Protein AF-T0ZCE4-F1 (afdb_monomer)

Sequence (114 aa):
MLDPVPAWLPSRNRLARLSSPPKHHLADPALAARLLGADARTLLQPRPGGPQIPRDGTLLGARFESLVTLSVRVYAQASEARVGHLRTWSGEREIDLIVERGRGVLAIEVKLGR

Mean predicted aligned error: 8.34 Å

Organism: NCBI:txid410659

Radius of gyration: 15.48 Å; Cα contacts (8 Å, |Δi|>4): 150; chains: 1; bounding box: 35×26×44 Å

pLDDT: mean 79.39, std 14.59, range [46.81, 95.94]

InterPro domains:
  IPR025420 Domain of unknown function DUF4143 [PF13635] (10-112)

Foldseek 3Di:
DWDWAAQDDPPPDPCPFFHDGTDTADLALVVVCVVQVHDPVCQPDQDNPHDPDDDPGGSVQNSQLSVVVNVVVVVLVVVVWGKHWTAGNVRPDTFSIWTDDDPDIDTDHDDDDD

Structure (mmCIF, N/CA/C/O backbone):
data_AF-T0ZCE4-F1
#
_entry.id   AF-T0ZCE4-F1
#
loop_
_atom_site.group_PDB
_atom_site.id
_atom_site.type_symbol
_atom_site.label_atom_id
_atom_site.label_alt_id
_atom_site.label_comp_id
_atom_site.label_asym_id
_atom_site.label_entity_id
_atom_site.label_seq_id
_atom_site.pdbx_PDB_ins_code
_atom_site.Cartn_x
_atom_site.Cartn_y
_atom_site.Cartn_z
_atom_site.occupancy
_atom_site.B_iso_or_equiv
_atom_site.auth_seq_id
_atom_site.auth_comp_id
_atom_site.auth_asym_id
_atom_site.auth_atom_id
_atom_site.pdbx_PDB_model_num
ATOM 1 N N . MET A 1 1 ? -6.844 11.367 -9.678 1.00 62.34 1 MET A N 1
ATOM 2 C CA . MET A 1 1 ? -6.064 10.256 -10.274 1.00 62.34 1 MET A CA 1
ATOM 3 C C . MET A 1 1 ? -4.865 9.829 -9.413 1.00 62.34 1 MET A C 1
ATOM 5 O O . MET A 1 1 ? -4.118 8.948 -9.818 1.00 62.34 1 MET A O 1
ATOM 9 N N . LEU A 1 2 ? -4.683 10.445 -8.238 1.00 65.81 2 LEU A N 1
ATOM 10 C CA . LEU A 1 2 ? -3.745 10.031 -7.200 1.00 65.81 2 LEU A CA 1
ATOM 11 C C . LEU A 1 2 ? -4.556 9.278 -6.139 1.00 65.81 2 LEU A C 1
ATOM 13 O O . LEU A 1 2 ? -5.619 9.766 -5.753 1.00 65.81 2 LEU A O 1
ATOM 17 N N . ASP A 1 3 ? -4.068 8.127 -5.696 1.00 77.56 3 ASP A N 1
ATOM 18 C CA . ASP A 1 3 ? -4.744 7.263 -4.735 1.00 77.56 3 ASP A CA 1
ATOM 19 C C . ASP A 1 3 ? -3.971 7.249 -3.409 1.00 77.56 3 ASP A C 1
ATOM 21 O O . ASP A 1 3 ? -2.953 6.556 -3.304 1.00 77.56 3 ASP A O 1
ATOM 25 N N . PRO A 1 4 ? -4.398 8.038 -2.405 1.00 84.94 4 PRO A N 1
ATOM 26 C CA . PRO A 1 4 ? -3.712 8.088 -1.125 1.00 84.94 4 PRO A CA 1
ATOM 27 C C . PRO A 1 4 ? -4.043 6.851 -0.284 1.00 84.94 4 PRO A C 1
ATOM 29 O O . PRO A 1 4 ? -5.209 6.527 -0.052 1.00 84.94 4 PRO A O 1
ATOM 32 N N . VAL A 1 5 ? -3.009 6.201 0.237 1.00 86.75 5 VAL A N 1
ATOM 33 C CA . VAL A 1 5 ? -3.106 5.280 1.368 1.00 86.75 5 VAL A CA 1
ATOM 34 C C . VAL A 1 5 ? -2.739 6.083 2.616 1.00 86.75 5 VAL A C 1
ATOM 36 O O . VAL A 1 5 ? -1.600 6.543 2.719 1.00 86.75 5 VAL A O 1
ATOM 39 N N . PRO A 1 6 ? -3.685 6.328 3.540 1.00 88.50 6 PRO A N 1
ATOM 40 C CA . PRO A 1 6 ? -3.417 7.128 4.727 1.00 88.50 6 PRO A CA 1
ATOM 41 C C . PRO A 1 6 ? -2.503 6.380 5.702 1.00 88.50 6 PRO A C 1
ATOM 43 O O . PRO A 1 6 ? -2.499 5.148 5.752 1.00 88.50 6 PRO A O 1
ATOM 46 N N . ALA A 1 7 ? -1.776 7.122 6.534 1.00 87.50 7 ALA A N 1
ATOM 47 C CA . ALA A 1 7 ? -1.078 6.527 7.664 1.00 87.50 7 ALA A CA 1
ATOM 48 C C . ALA A 1 7 ? -2.089 5.839 8.596 1.00 87.50 7 ALA A C 1
ATOM 50 O O . ALA A 1 7 ? -3.115 6.416 8.971 1.00 87.50 7 ALA A O 1
ATOM 51 N N . TRP A 1 8 ? -1.806 4.595 8.970 1.00 87.12 8 TRP A N 1
ATOM 52 C CA . TRP A 1 8 ? -2.595 3.850 9.935 1.00 87.12 8 TRP A CA 1
ATOM 53 C C . TRP A 1 8 ? -2.261 4.330 11.350 1.00 87.12 8 TRP A C 1
ATOM 55 O O . TRP A 1 8 ? -1.116 4.272 11.803 1.00 87.12 8 TRP A O 1
ATOM 65 N N . LEU A 1 9 ? -3.288 4.811 12.050 1.00 80.00 9 LEU A N 1
ATOM 66 C CA . LEU A 1 9 ? -3.204 5.328 13.411 1.00 80.00 9 LEU A CA 1
ATOM 67 C C . LEU A 1 9 ? -4.108 4.473 14.312 1.00 80.00 9 LEU A C 1
ATOM 69 O O . LEU A 1 9 ? -5.329 4.637 14.254 1.00 80.00 9 LEU A O 1
ATOM 73 N N . PRO A 1 10 ? -3.562 3.582 15.162 1.00 69.00 10 PRO A N 1
ATOM 74 C CA . PRO A 1 10 ? -4.386 2.813 16.082 1.00 69.00 10 PRO A CA 1
ATOM 75 C C . PRO A 1 10 ? -5.091 3.770 17.045 1.00 69.00 10 PRO A C 1
ATOM 77 O O . PRO A 1 10 ? -4.455 4.599 17.709 1.00 69.00 10 PRO A O 1
ATOM 80 N N . SER A 1 11 ? -6.420 3.674 17.109 1.00 63.19 11 SER A N 1
ATOM 81 C CA . SER A 1 11 ? -7.279 4.557 17.897 1.00 63.19 11 SER A CA 1
ATOM 82 C C . SER A 1 11 ? -7.014 4.388 19.397 1.00 63.19 11 SER A C 1
ATOM 84 O O . SER A 1 11 ? -7.656 3.559 20.042 1.00 63.19 11 SER A O 1
ATOM 86 N N . ARG A 1 12 ? -6.029 5.147 19.912 1.00 52.03 12 ARG A N 1
ATOM 87 C CA . ARG A 1 12 ? -5.781 5.599 21.308 1.00 52.03 12 ARG A CA 1
ATOM 88 C C . ARG A 1 12 ? 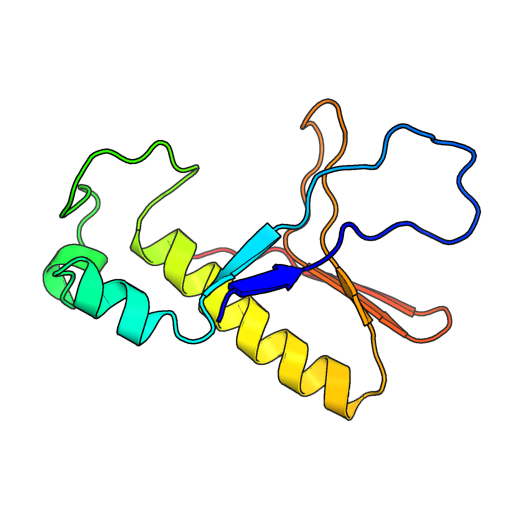-4.337 6.052 21.582 1.00 52.03 12 ARG A C 1
ATOM 90 O O . ARG A 1 12 ? -3.987 6.263 22.743 1.00 52.03 12 ARG A O 1
ATOM 97 N N . ASN A 1 13 ? -3.483 6.239 20.577 1.00 49.00 13 ASN A N 1
ATOM 98 C CA . ASN A 1 13 ? -2.104 6.622 20.864 1.00 49.00 13 ASN A CA 1
ATOM 99 C C . ASN A 1 13 ? -1.916 8.129 21.090 1.00 49.00 13 ASN A C 1
ATOM 101 O O . ASN A 1 13 ? -1.994 8.941 20.176 1.00 49.00 13 ASN A O 1
ATOM 105 N N . ARG A 1 14 ? -1.510 8.454 22.325 1.00 46.81 14 ARG A N 1
ATOM 106 C CA . ARG A 1 14 ? -0.813 9.674 22.783 1.00 46.81 14 ARG A CA 1
ATOM 107 C C . ARG A 1 14 ? 0.567 9.868 22.116 1.00 46.81 14 ARG A C 1
ATOM 109 O O . ARG A 1 14 ? 1.426 10.571 22.637 1.00 46.81 14 ARG A O 1
ATOM 116 N N . LEU A 1 15 ? 0.805 9.215 20.981 1.00 48.81 15 LEU A N 1
ATOM 117 C CA . LEU A 1 15 ? 2.018 9.328 20.189 1.00 48.81 15 LEU A CA 1
ATOM 118 C C . LEU A 1 15 ? 1.702 10.256 19.022 1.00 48.81 15 LEU A C 1
ATOM 120 O O . LEU A 1 15 ? 1.341 9.807 17.939 1.00 48.81 15 LEU A O 1
ATOM 124 N N . ALA A 1 16 ? 1.903 11.555 19.229 1.00 47.16 16 ALA A N 1
ATOM 125 C CA . ALA A 1 16 ? 1.887 12.584 18.185 1.00 47.16 16 ALA A CA 1
ATOM 126 C C . ALA A 1 16 ? 2.969 12.380 17.088 1.00 47.16 16 ALA A C 1
ATOM 128 O O . ALA A 1 16 ? 3.314 13.310 16.373 1.00 47.16 16 ALA A O 1
ATOM 129 N N . ARG A 1 17 ? 3.557 11.179 16.985 1.00 50.00 17 ARG A N 1
ATOM 130 C CA . ARG A 1 17 ? 4.782 10.854 16.237 1.00 50.00 17 ARG A CA 1
ATOM 131 C C . ARG A 1 17 ? 4.594 9.742 15.194 1.00 50.00 17 ARG A C 1
ATOM 133 O O . ARG A 1 17 ? 5.577 9.178 14.729 1.00 50.00 17 ARG A O 1
ATOM 140 N N . LEU A 1 18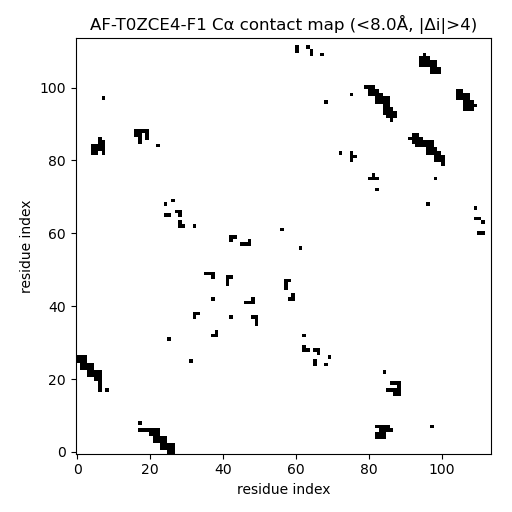 ? 3.350 9.406 14.845 1.00 53.53 18 LEU A N 1
ATOM 141 C CA . LEU A 1 18 ? 3.013 8.420 13.802 1.00 53.53 18 LEU A CA 1
ATOM 142 C C . LEU A 1 18 ? 2.539 9.068 12.485 1.00 53.53 18 LEU A C 1
ATOM 144 O O . LEU A 1 18 ? 2.106 8.360 11.580 1.00 53.53 18 LEU A O 1
ATOM 148 N N . SER A 1 19 ? 2.599 10.399 12.347 1.00 52.53 19 SER A N 1
ATOM 149 C CA . SER A 1 19 ? 2.160 11.068 11.118 1.00 52.53 19 SER A CA 1
ATOM 150 C C . SER A 1 19 ? 3.257 11.032 10.053 1.00 52.53 19 SER A C 1
ATOM 152 O O . SER A 1 19 ? 4.162 11.866 10.041 1.00 52.53 19 SER A O 1
ATOM 154 N N . SER A 1 20 ? 3.158 10.071 9.142 1.00 63.41 20 SER A N 1
ATOM 155 C CA . SER A 1 20 ? 3.807 10.144 7.834 1.00 63.41 20 SER A CA 1
ATOM 156 C C . SER A 1 20 ? 2.772 10.636 6.807 1.00 63.41 20 SER A C 1
ATOM 158 O O . SER A 1 20 ? 1.588 10.316 6.960 1.00 63.41 20 SER A O 1
ATOM 160 N N . PRO A 1 21 ? 3.152 11.454 5.805 1.00 69.69 21 PRO A N 1
ATOM 161 C CA . PRO A 1 21 ? 2.248 11.812 4.714 1.00 69.69 21 PRO A CA 1
ATOM 162 C C . PRO A 1 21 ? 1.739 10.549 3.993 1.00 69.69 21 PRO A C 1
ATOM 164 O O . PRO A 1 21 ? 2.457 9.548 3.966 1.00 69.69 21 PRO A O 1
ATOM 167 N N . PRO A 1 22 ? 0.532 10.581 3.396 1.00 75.75 22 PRO A N 1
ATOM 168 C CA . PRO A 1 22 ? -0.018 9.427 2.692 1.00 75.75 22 PRO A CA 1
ATOM 169 C C . PRO A 1 22 ? 0.945 8.877 1.635 1.00 75.75 22 PRO A C 1
ATOM 171 O O . PRO A 1 22 ? 1.535 9.647 0.867 1.00 75.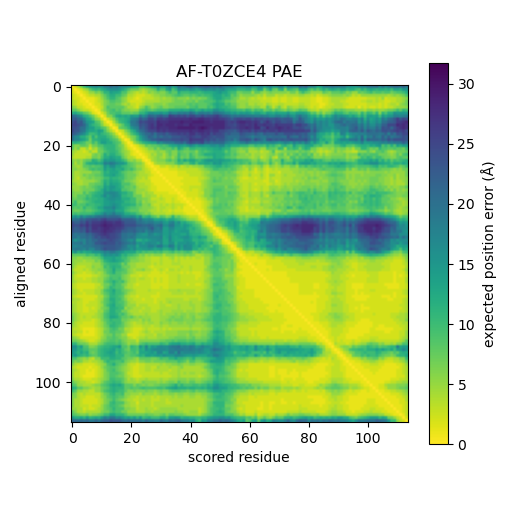75 22 PRO A O 1
ATOM 174 N N . LYS A 1 23 ? 1.051 7.546 1.541 1.00 78.81 23 LYS A N 1
ATOM 175 C CA . LYS A 1 23 ? 1.650 6.905 0.364 1.00 78.81 23 LYS A CA 1
ATOM 176 C C . LYS A 1 23 ? 0.721 7.143 -0.825 1.00 78.81 23 LYS A C 1
ATOM 178 O O . LYS A 1 23 ? -0.471 6.848 -0.764 1.00 78.81 23 LYS A O 1
ATOM 183 N N . HIS A 1 24 ? 1.256 7.699 -1.906 1.00 79.12 24 HIS A N 1
ATOM 184 C CA . HIS A 1 24 ? 0.482 8.000 -3.104 1.00 79.12 24 HIS A CA 1
ATOM 185 C C . HIS A 1 24 ? 0.756 6.961 -4.179 1.00 79.12 24 HIS A C 1
ATOM 187 O O . HIS A 1 24 ? 1.863 6.886 -4.714 1.00 79.12 24 HIS A O 1
ATOM 193 N N . HIS A 1 25 ? -0.274 6.199 -4.527 1.00 78.19 25 HIS A N 1
ATOM 194 C CA . HIS A 1 25 ? -0.220 5.266 -5.642 1.00 78.19 25 HIS A CA 1
ATOM 195 C C . HIS A 1 25 ? -0.923 5.861 -6.861 1.00 78.19 25 HIS A C 1
ATOM 197 O O . HIS A 1 25 ? -1.789 6.734 -6.751 1.00 78.19 25 HIS A O 1
ATOM 203 N N . LEU A 1 26 ? -0.514 5.413 -8.046 1.00 72.62 26 LEU A N 1
ATOM 204 C CA . LEU A 1 26 ? -1.234 5.727 -9.275 1.00 72.62 26 LEU A CA 1
ATOM 205 C C . LEU A 1 26 ? -2.360 4.706 -9.443 1.00 72.62 26 LEU A C 1
ATOM 207 O O . LEU A 1 26 ? -2.135 3.522 -9.195 1.00 72.62 26 LEU A O 1
ATOM 211 N N . ALA A 1 27 ? -3.526 5.160 -9.905 1.00 70.38 27 ALA A N 1
ATOM 212 C CA . ALA A 1 27 ? -4.697 4.303 -10.115 1.00 70.38 27 ALA A CA 1
ATOM 213 C C . ALA A 1 27 ? -4.427 3.122 -11.070 1.00 70.38 27 ALA A C 1
ATOM 215 O O . ALA A 1 27 ? -5.079 2.088 -10.978 1.00 70.38 27 ALA A O 1
ATOM 216 N N . ASP A 1 28 ? -3.449 3.271 -11.971 1.00 82.56 28 ASP A N 1
ATOM 217 C CA . ASP A 1 28 ? -3.031 2.237 -12.913 1.00 82.56 28 ASP A CA 1
ATOM 218 C C . ASP A 1 28 ? -1.485 2.161 -13.009 1.00 82.56 28 ASP A C 1
ATOM 220 O O . ASP A 1 28 ? -0.843 3.027 -13.623 1.00 82.56 28 ASP A O 1
ATOM 224 N N . PRO A 1 29 ? -0.846 1.129 -12.419 1.00 82.38 29 PRO A N 1
ATOM 225 C CA . PRO A 1 29 ? 0.598 0.935 -12.503 1.00 82.38 29 PRO A CA 1
ATOM 226 C C . PRO A 1 29 ? 1.080 0.566 -13.915 1.00 82.38 29 PRO A C 1
ATOM 228 O O . PRO A 1 29 ? 2.232 0.863 -14.246 1.00 82.38 29 PRO A O 1
ATOM 231 N N . ALA A 1 30 ? 0.239 -0.032 -14.764 1.00 84.69 30 ALA A N 1
ATOM 232 C CA . ALA A 1 30 ? 0.580 -0.350 -16.150 1.00 84.69 30 ALA A CA 1
ATOM 233 C C . ALA A 1 30 ? 0.595 0.915 -17.018 1.00 84.69 30 ALA A C 1
ATOM 235 O O . ALA A 1 30 ? 1.552 1.128 -17.772 1.00 84.69 30 ALA A O 1
ATOM 236 N N . LEU A 1 31 ? -0.391 1.801 -16.848 1.00 84.44 31 LEU A N 1
ATOM 237 C CA . LEU A 1 31 ? -0.386 3.129 -17.465 1.00 84.44 31 LEU A CA 1
ATOM 238 C C . LEU A 1 31 ? 0.837 3.935 -17.015 1.00 84.44 31 LEU A C 1
ATOM 240 O O . LEU A 1 31 ? 1.543 4.507 -17.846 1.00 84.44 31 LEU A O 1
ATOM 244 N N . ALA A 1 32 ? 1.152 3.917 -15.715 1.00 83.31 32 ALA A N 1
ATOM 245 C CA . ALA A 1 32 ? 2.344 4.575 -15.184 1.00 83.31 32 ALA A CA 1
ATOM 246 C C . ALA A 1 32 ? 3.646 4.023 -15.791 1.00 83.31 32 ALA A C 1
ATOM 248 O O . ALA A 1 32 ? 4.610 4.768 -15.960 1.00 83.31 32 ALA A O 1
ATOM 249 N N . ALA A 1 33 ? 3.705 2.723 -16.092 1.00 84.75 33 ALA A N 1
ATOM 250 C CA . ALA A 1 33 ? 4.844 2.123 -16.778 1.00 84.75 33 ALA A CA 1
ATOM 251 C C . ALA A 1 33 ? 4.926 2.581 -18.243 1.00 84.75 33 ALA A C 1
ATOM 253 O O . ALA A 1 33 ? 6.009 2.945 -18.694 1.00 84.75 33 ALA A O 1
ATOM 254 N N . ARG A 1 34 ? 3.800 2.639 -18.972 1.00 85.50 34 ARG A N 1
ATOM 255 C CA . ARG A 1 34 ? 3.789 3.138 -20.361 1.00 85.50 34 ARG A CA 1
ATOM 256 C C . ARG A 1 34 ? 4.185 4.600 -20.478 1.00 85.50 34 ARG A C 1
ATOM 258 O O . ARG A 1 34 ? 4.991 4.919 -21.343 1.00 85.50 34 ARG A O 1
ATOM 265 N N . LEU A 1 35 ? 3.683 5.463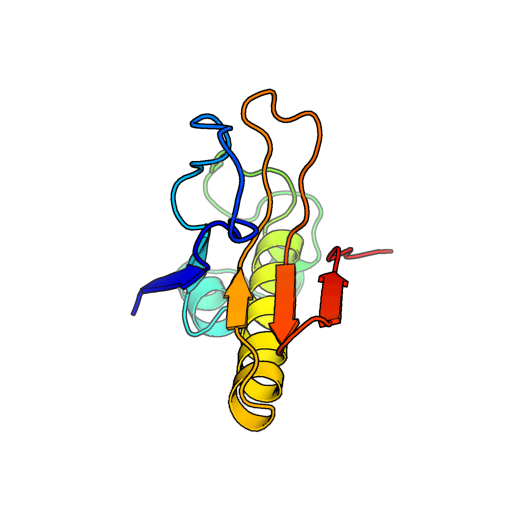 -19.598 1.00 84.56 35 LEU A N 1
ATOM 266 C CA . LEU A 1 35 ? 4.039 6.887 -19.598 1.00 84.56 35 LEU A CA 1
ATOM 267 C C . LEU A 1 35 ? 5.527 7.128 -19.307 1.00 84.56 35 LEU A C 1
ATOM 269 O O . LEU A 1 35 ? 6.084 8.126 -19.748 1.00 84.56 35 LEU A O 1
ATOM 273 N N . LEU A 1 36 ? 6.182 6.204 -18.599 1.00 82.38 36 LEU A N 1
ATOM 274 C CA . LEU A 1 36 ? 7.627 6.233 -18.361 1.00 82.38 36 LEU A CA 1
ATOM 275 C C . LEU A 1 36 ? 8.449 5.588 -19.489 1.00 82.38 36 LEU A C 1
ATOM 277 O O . LEU A 1 36 ? 9.663 5.471 -19.350 1.00 82.38 36 LEU A O 1
ATOM 281 N N . GLY A 1 37 ? 7.816 5.135 -20.576 1.00 81.94 37 GLY A N 1
ATOM 282 C CA . GLY A 1 37 ? 8.495 4.413 -21.656 1.00 81.94 37 GLY A CA 1
ATOM 283 C C . GLY A 1 37 ? 9.003 3.026 -21.248 1.00 81.94 37 GLY A C 1
ATOM 284 O O . GLY A 1 37 ? 9.851 2.463 -21.933 1.00 81.94 37 GLY A O 1
ATOM 285 N N . ALA A 1 38 ? 8.505 2.468 -20.139 1.00 84.12 38 ALA A N 1
ATOM 286 C CA . ALA A 1 38 ? 8.932 1.170 -19.636 1.00 84.12 38 ALA A CA 1
ATOM 287 C C . ALA A 1 38 ? 8.127 0.031 -20.287 1.00 84.12 38 ALA A C 1
ATOM 289 O O . ALA A 1 38 ? 6.894 -0.043 -20.179 1.00 84.12 38 ALA A O 1
ATOM 290 N N . ASP A 1 39 ? 8.843 -0.883 -20.931 1.00 83.50 39 ASP A N 1
ATOM 291 C CA . ASP A 1 39 ? 8.376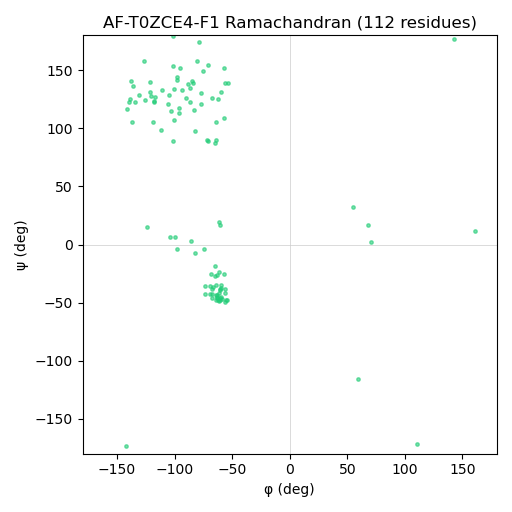 -2.162 -21.466 1.00 83.50 39 ASP A CA 1
ATOM 292 C C . ASP A 1 39 ? 8.763 -3.344 -20.547 1.00 83.50 39 ASP A C 1
ATOM 294 O O . ASP A 1 39 ? 9.388 -3.176 -19.500 1.00 83.50 39 ASP A O 1
ATOM 298 N N . ALA A 1 40 ? 8.385 -4.573 -20.913 1.00 85.00 40 ALA A N 1
ATOM 299 C CA . ALA A 1 40 ? 8.700 -5.753 -20.101 1.00 85.00 40 ALA A CA 1
ATOM 300 C C . ALA A 1 40 ? 10.215 -5.964 -19.915 1.00 85.00 40 ALA A C 1
ATOM 302 O O . ALA A 1 40 ? 10.658 -6.357 -18.838 1.00 85.00 40 ALA A O 1
ATOM 303 N N . ARG A 1 41 ? 11.021 -5.681 -20.947 1.00 82.44 41 ARG A N 1
ATOM 304 C CA . ARG A 1 41 ? 12.478 -5.869 -20.904 1.00 82.44 41 ARG A CA 1
ATOM 305 C C . ARG A 1 41 ? 13.129 -4.889 -19.935 1.00 82.44 41 ARG A C 1
ATOM 307 O O . ARG A 1 41 ? 13.952 -5.299 -19.127 1.00 82.44 41 ARG A O 1
ATOM 314 N N . THR A 1 42 ? 12.742 -3.622 -19.996 1.00 80.50 42 THR A N 1
ATOM 315 C CA . THR A 1 42 ? 13.251 -2.551 -19.128 1.00 80.50 42 THR A CA 1
ATOM 316 C C . THR A 1 42 ? 12.793 -2.710 -17.680 1.00 80.50 42 THR A C 1
ATOM 318 O O . THR A 1 42 ? 13.582 -2.457 -16.776 1.00 80.50 42 THR A O 1
ATOM 321 N N . LEU A 1 43 ? 11.570 -3.196 -17.432 1.00 79.25 43 LEU A N 1
ATOM 322 C CA . LEU A 1 43 ? 11.089 -3.490 -16.075 1.00 79.25 43 LEU A CA 1
ATOM 323 C C . LEU A 1 43 ? 11.839 -4.656 -15.416 1.00 79.25 43 LEU A C 1
ATOM 325 O O . LEU A 1 43 ? 12.083 -4.624 -14.213 1.00 79.25 43 LEU A O 1
ATOM 329 N N . LEU A 1 44 ? 12.207 -5.679 -16.190 1.00 82.88 44 LEU A N 1
ATOM 330 C CA . LEU A 1 44 ? 12.923 -6.856 -15.686 1.00 82.88 44 LEU A CA 1
ATOM 331 C C . LEU A 1 44 ? 14.440 -6.640 -15.561 1.00 82.88 44 LEU A C 1
ATOM 333 O O . LEU A 1 44 ? 15.142 -7.503 -15.030 1.00 82.88 44 LEU A O 1
ATOM 337 N N . GLN A 1 45 ? 14.966 -5.511 -16.043 1.00 73.69 45 GLN A N 1
ATOM 338 C CA . GLN A 1 45 ? 16.379 -5.181 -15.902 1.00 73.69 45 GLN A CA 1
ATOM 339 C C . GLN A 1 45 ? 16.666 -4.532 -14.536 1.00 73.69 45 GLN A C 1
ATOM 341 O O . GLN A 1 45 ? 15.926 -3.653 -14.099 1.00 73.69 45 GLN A O 1
ATOM 346 N N . PRO A 1 46 ? 17.780 -4.891 -13.867 1.00 59.38 46 PRO A N 1
ATOM 347 C CA . PRO A 1 46 ? 18.175 -4.273 -12.597 1.00 59.38 46 PRO A CA 1
ATOM 348 C C . PRO A 1 46 ? 18.520 -2.781 -12.707 1.00 59.38 46 PRO A C 1
ATOM 350 O O . PRO A 1 46 ? 18.589 -2.088 -11.695 1.00 59.38 46 PRO A O 1
ATOM 353 N N . ARG A 1 47 ? 18.796 -2.286 -13.922 1.00 57.28 47 ARG A N 1
ATOM 354 C CA . ARG A 1 47 ? 19.147 -0.885 -14.169 1.00 57.28 47 ARG A CA 1
ATOM 355 C C . ARG A 1 47 ? 17.881 -0.063 -14.414 1.00 57.28 47 ARG A C 1
ATOM 357 O O . ARG A 1 47 ? 17.016 -0.524 -15.154 1.00 57.28 47 ARG A O 1
ATOM 364 N N . PRO A 1 48 ? 17.774 1.154 -13.856 1.00 55.12 48 PRO A N 1
ATOM 365 C CA . PRO A 1 48 ? 16.634 2.017 -14.118 1.00 55.12 48 PRO A CA 1
ATOM 366 C C . PRO A 1 48 ? 16.609 2.389 -15.606 1.00 55.12 48 PRO A C 1
ATOM 368 O O . PRO A 1 48 ? 17.407 3.197 -16.073 1.00 55.12 48 PRO A O 1
ATOM 371 N N . GLY A 1 49 ? 15.698 1.782 -16.365 1.00 53.69 49 GLY A N 1
ATOM 372 C CA . GLY A 1 49 ? 15.281 2.305 -17.660 1.00 53.69 49 GLY A CA 1
ATOM 373 C C . GLY A 1 49 ? 14.446 3.557 -17.416 1.00 53.69 49 GLY A C 1
ATOM 374 O O . GLY A 1 49 ? 13.243 3.455 -17.188 1.00 53.69 49 GLY A O 1
ATOM 375 N N . GLY A 1 50 ? 15.095 4.719 -17.355 1.00 56.12 50 GLY A N 1
ATOM 376 C CA . GLY A 1 50 ? 14.441 6.007 -17.120 1.00 56.12 50 GLY A CA 1
ATOM 377 C C . GLY A 1 50 ? 15.261 6.959 -16.242 1.00 56.12 50 GLY A C 1
ATOM 378 O O . GLY A 1 50 ? 16.339 6.591 -15.770 1.00 56.12 50 GLY A O 1
ATOM 379 N N . PRO A 1 51 ? 14.774 8.193 -16.017 1.00 53.91 51 PRO A N 1
ATOM 380 C CA . PRO A 1 51 ? 15.452 9.166 -15.165 1.00 53.91 51 PRO A CA 1
ATOM 381 C C . PRO A 1 51 ? 15.694 8.593 -13.761 1.00 53.91 51 PRO A C 1
ATOM 383 O O . PRO A 1 51 ? 14.823 7.921 -13.201 1.00 53.91 51 PRO A O 1
ATOM 386 N N . GLN A 1 52 ? 16.877 8.867 -13.197 1.00 53.47 52 GLN A N 1
ATOM 387 C CA . GLN A 1 52 ? 17.222 8.522 -11.816 1.00 53.47 52 GLN A CA 1
ATOM 388 C C . GLN A 1 52 ? 16.317 9.303 -10.863 1.00 53.47 52 GLN A C 1
ATOM 390 O O . GLN A 1 52 ? 16.603 10.428 -10.466 1.00 53.47 52 GLN A O 1
ATOM 395 N N . ILE A 1 53 ? 15.183 8.705 -10.529 1.00 56.81 53 ILE A N 1
ATOM 396 C CA . ILE A 1 53 ? 14.303 9.191 -9.477 1.00 56.81 53 ILE A CA 1
ATOM 397 C C . ILE A 1 53 ? 14.775 8.503 -8.195 1.00 56.81 53 ILE A C 1
ATOM 399 O O . ILE A 1 53 ? 14.853 7.272 -8.204 1.00 56.81 53 ILE A O 1
ATOM 403 N N . PRO A 1 54 ? 15.084 9.242 -7.115 1.00 52.97 54 PRO A N 1
ATOM 404 C CA . PRO A 1 54 ? 15.367 8.644 -5.818 1.00 52.97 54 PRO A CA 1
ATOM 405 C C . PRO A 1 54 ? 14.159 7.801 -5.410 1.00 52.97 54 PRO A C 1
ATOM 407 O O . PRO A 1 54 ? 13.074 8.330 -5.169 1.00 52.97 54 PRO A O 1
ATOM 410 N N . ARG A 1 55 ? 14.315 6.480 -5.432 1.00 58.69 55 ARG A N 1
ATOM 411 C CA . ARG A 1 55 ? 13.302 5.531 -4.978 1.00 58.69 55 ARG A CA 1
ATOM 412 C C . ARG A 1 55 ? 14.002 4.442 -4.196 1.00 58.69 55 ARG A C 1
ATOM 414 O O . ARG A 1 55 ? 15.060 3.968 -4.609 1.00 58.69 55 ARG A O 1
ATOM 421 N N . ASP A 1 56 ? 13.365 4.022 -3.118 1.00 55.66 56 ASP A N 1
ATOM 422 C CA . ASP A 1 56 ? 13.754 2.824 -2.397 1.00 55.66 56 ASP A CA 1
ATOM 423 C C . ASP A 1 56 ? 13.360 1.613 -3.266 1.00 55.66 56 ASP A C 1
ATOM 425 O O . ASP A 1 56 ? 12.224 1.150 -3.248 1.00 55.66 56 ASP A O 1
ATOM 429 N N . GLY A 1 57 ? 14.272 1.157 -4.132 1.00 68.31 57 GLY A N 1
ATOM 430 C CA . GLY A 1 57 ? 14.096 -0.051 -4.949 1.00 68.31 57 GLY A CA 1
ATOM 431 C C . GLY A 1 57 ? 13.923 0.164 -6.460 1.00 68.31 57 GLY A C 1
ATOM 432 O O . GLY A 1 57 ? 14.135 1.244 -7.012 1.00 68.31 57 GLY A O 1
ATOM 433 N N . THR A 1 58 ? 13.592 -0.921 -7.169 1.00 80.00 58 THR A N 1
ATOM 434 C CA . THR A 1 58 ? 13.496 -0.939 -8.639 1.00 80.00 58 THR A CA 1
ATOM 435 C C . THR A 1 58 ? 12.167 -0.364 -9.133 1.00 80.00 58 THR A C 1
ATOM 437 O O . THR A 1 58 ? 11.156 -0.376 -8.428 1.00 80.00 58 THR A O 1
ATOM 440 N N . LEU A 1 59 ? 12.130 0.095 -10.392 1.00 79.94 59 LEU A N 1
ATOM 441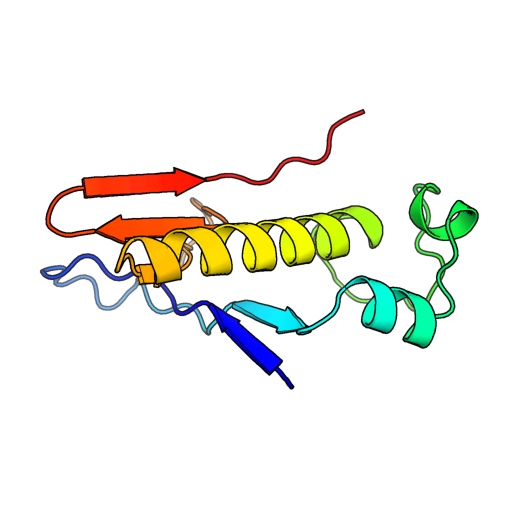 C CA . LEU A 1 59 ? 10.883 0.550 -11.020 1.00 79.94 59 LEU A CA 1
ATOM 442 C 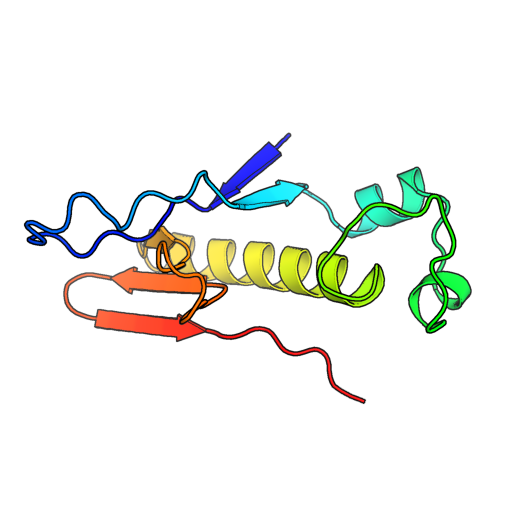C . LEU A 1 59 ? 9.804 -0.544 -10.989 1.00 79.94 59 LEU A C 1
ATOM 444 O O . LEU A 1 59 ? 8.650 -0.248 -10.690 1.00 79.94 59 LEU A O 1
ATOM 448 N N . LEU A 1 60 ? 10.181 -1.797 -11.259 1.00 84.44 60 LEU A N 1
ATOM 449 C CA . LEU A 1 60 ? 9.274 -2.939 -11.184 1.00 84.44 60 LEU A CA 1
ATOM 450 C C . LEU A 1 60 ? 8.772 -3.180 -9.758 1.00 84.44 60 LEU A C 1
ATOM 452 O O . LEU A 1 60 ? 7.572 -3.366 -9.589 1.00 84.44 60 LEU A O 1
ATOM 456 N N . GLY A 1 61 ? 9.645 -3.107 -8.748 1.00 85.50 61 GLY A N 1
ATOM 457 C CA . GLY A 1 61 ? 9.257 -3.233 -7.339 1.00 85.50 61 GLY A CA 1
ATOM 458 C C . GLY A 1 61 ? 8.189 -2.212 -6.946 1.00 85.50 61 GLY A C 1
ATOM 459 O O . GLY A 1 61 ? 7.124 -2.588 -6.468 1.00 85.50 61 GLY A O 1
ATOM 460 N N . ALA A 1 62 ? 8.398 -0.936 -7.281 1.00 82.81 62 ALA A N 1
ATOM 461 C CA . ALA A 1 62 ? 7.432 0.125 -6.981 1.00 82.81 62 ALA A CA 1
ATOM 462 C C . ALA A 1 62 ? 6.082 -0.047 -7.714 1.00 82.81 62 ALA A C 1
ATOM 464 O O . ALA A 1 62 ? 5.016 0.303 -7.195 1.00 82.81 62 ALA A O 1
ATOM 465 N N . ARG A 1 63 ? 6.097 -0.565 -8.953 1.00 86.50 63 ARG A N 1
ATOM 466 C CA . ARG A 1 63 ? 4.863 -0.858 -9.707 1.00 86.50 63 ARG A CA 1
ATOM 467 C C . ARG A 1 63 ? 4.150 -2.094 -9.175 1.00 86.50 63 ARG A C 1
ATOM 469 O O . ARG A 1 63 ? 2.923 -2.091 -9.131 1.00 86.50 63 ARG A O 1
AT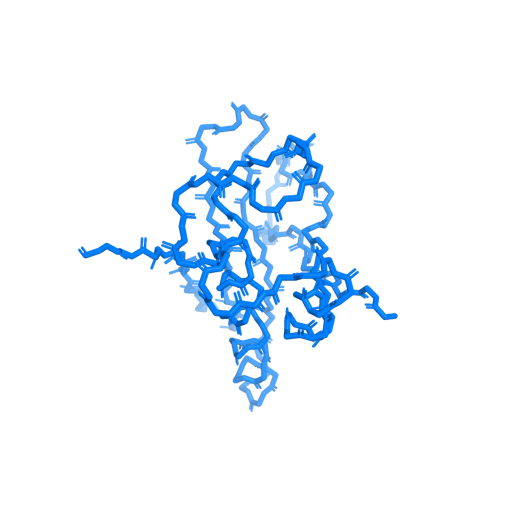OM 476 N N . PHE A 1 64 ? 4.903 -3.095 -8.739 1.00 88.88 64 PHE A N 1
ATOM 477 C CA . PHE A 1 64 ? 4.375 -4.281 -8.085 1.00 88.88 64 PHE A CA 1
ATOM 478 C C . PHE A 1 64 ? 3.700 -3.931 -6.754 1.00 88.88 64 PHE A C 1
ATOM 480 O O . PHE A 1 64 ? 2.546 -4.300 -6.565 1.00 88.88 64 PHE A O 1
ATOM 487 N N . GLU A 1 65 ? 4.342 -3.128 -5.898 1.00 89.44 65 GLU A N 1
ATOM 488 C CA . GLU A 1 65 ? 3.728 -2.608 -4.666 1.00 89.44 65 GLU A CA 1
ATOM 489 C C . GLU A 1 65 ? 2.415 -1.879 -4.971 1.00 89.44 65 GLU A C 1
ATOM 491 O O . GLU A 1 65 ? 1.381 -2.193 -4.392 1.00 89.44 65 GLU A O 1
ATOM 496 N N . SER A 1 66 ? 2.413 -0.987 -5.968 1.00 89.62 66 SER A N 1
ATOM 497 C CA . SER A 1 66 ? 1.195 -0.272 -6.375 1.00 89.62 66 SER A CA 1
ATOM 498 C C . SER A 1 66 ? 0.074 -1.211 -6.851 1.00 89.62 66 SER A C 1
ATOM 500 O O . SER A 1 66 ? -1.092 -0.978 -6.537 1.00 89.62 66 SER A O 1
ATOM 502 N N . LEU A 1 67 ? 0.405 -2.283 -7.580 1.00 91.62 67 LEU A N 1
ATOM 503 C CA . LEU A 1 67 ? -0.565 -3.290 -8.023 1.00 91.62 67 LEU A CA 1
ATOM 504 C C . LEU A 1 67 ? -1.143 -4.091 -6.847 1.00 91.62 67 LEU A C 1
ATOM 506 O O . LEU A 1 67 ? -2.353 -4.333 -6.798 1.00 91.62 67 LEU A O 1
ATOM 510 N N . VAL A 1 68 ? -0.295 -4.487 -5.895 1.00 94.06 68 VAL A N 1
ATOM 511 C CA . VAL A 1 68 ? -0.726 -5.186 -4.678 1.00 94.06 68 VAL A CA 1
ATOM 512 C C . VAL A 1 68 ? -1.636 -4.282 -3.852 1.00 94.06 68 VAL A C 1
ATOM 514 O O . VAL A 1 68 ? -2.726 -4.710 -3.478 1.00 94.06 68 VAL A O 1
ATOM 517 N N . THR A 1 69 ? -1.262 -3.016 -3.653 1.00 93.00 69 THR A N 1
ATOM 518 C CA . THR A 1 69 ? -2.086 -2.021 -2.955 1.00 93.00 69 THR A CA 1
ATOM 519 C C . THR A 1 69 ? -3.470 -1.879 -3.580 1.00 93.00 69 THR A C 1
ATOM 521 O O . THR A 1 69 ? -4.470 -1.929 -2.863 1.00 93.00 69 THR A O 1
ATOM 524 N N . LEU A 1 70 ? -3.557 -1.742 -4.908 1.00 92.38 70 LEU A N 1
ATOM 525 C CA . LEU A 1 70 ? -4.844 -1.674 -5.611 1.00 92.38 70 LEU A CA 1
ATOM 526 C C . LEU A 1 70 ? -5.684 -2.934 -5.371 1.00 92.38 70 LEU A C 1
ATOM 528 O O . LEU A 1 70 ? -6.855 -2.831 -5.011 1.00 92.38 70 LEU A O 1
ATOM 532 N N . SER A 1 71 ? -5.073 -4.114 -5.498 1.00 94.00 71 SER A N 1
ATOM 533 C CA . SER A 1 71 ? -5.756 -5.399 -5.303 1.00 94.00 71 SER A CA 1
ATOM 534 C C . SER A 1 71 ? -6.290 -5.547 -3.874 1.00 94.00 71 SER A C 1
ATOM 536 O O . SER A 1 71 ? -7.459 -5.870 -3.670 1.00 94.00 71 SER A O 1
ATOM 538 N N . VAL A 1 72 ? -5.461 -5.247 -2.870 1.00 95.44 72 VAL A N 1
ATOM 539 C CA . VAL A 1 72 ? -5.839 -5.310 -1.450 1.00 95.44 72 VAL A CA 1
ATOM 540 C C . VAL A 1 72 ? -6.973 -4.338 -1.139 1.00 95.44 72 VAL A C 1
ATOM 542 O O . VAL A 1 72 ? -7.910 -4.717 -0.439 1.00 95.44 72 VAL A O 1
ATOM 545 N N . ARG A 1 73 ? -6.942 -3.111 -1.676 1.00 93.31 73 ARG A N 1
ATOM 546 C CA . ARG A 1 73 ? -8.011 -2.121 -1.461 1.00 93.31 73 ARG A CA 1
ATOM 547 C C . ARG A 1 73 ? -9.364 -2.603 -1.974 1.00 93.31 73 ARG A C 1
ATOM 549 O O . ARG A 1 73 ? -10.357 -2.388 -1.285 1.00 93.31 73 ARG A O 1
ATOM 556 N N . VAL A 1 74 ? -9.405 -3.287 -3.120 1.00 93.31 74 VAL A N 1
ATOM 557 C CA . VAL A 1 74 ? -10.648 -3.861 -3.665 1.00 93.31 74 VAL A CA 1
ATOM 558 C C . VAL A 1 74 ? -11.239 -4.897 -2.703 1.00 93.31 74 VAL A C 1
ATOM 560 O O . VAL A 1 74 ? -12.414 -4.805 -2.345 1.00 93.31 74 VAL A O 1
ATOM 563 N N . TYR A 1 75 ? -10.428 -5.839 -2.212 1.00 95.25 75 TYR A N 1
ATOM 564 C CA . TYR A 1 75 ? -10.893 -6.853 -1.256 1.00 95.25 75 TYR A CA 1
ATOM 565 C C . TYR A 1 75 ? -11.258 -6.265 0.112 1.00 95.25 75 TYR A C 1
ATOM 567 O O . TYR A 1 75 ? -12.243 -6.678 0.730 1.00 95.25 75 TYR A O 1
ATOM 575 N N . ALA A 1 76 ? -10.488 -5.280 0.581 1.00 95.12 76 ALA A N 1
ATOM 576 C CA . ALA A 1 76 ? -10.752 -4.581 1.831 1.00 95.12 76 ALA A CA 1
ATOM 577 C C . ALA A 1 76 ? -12.084 -3.826 1.766 1.00 95.12 76 ALA A C 1
ATOM 579 O O . ALA A 1 76 ? -12.893 -3.961 2.679 1.00 95.12 76 ALA A O 1
ATOM 580 N N . GLN A 1 77 ? -12.354 -3.117 0.666 1.00 93.75 77 GLN A N 1
ATOM 581 C CA . GLN A 1 77 ? -13.621 -2.419 0.453 1.00 93.75 77 GLN A CA 1
ATOM 582 C C . GLN A 1 77 ? -14.807 -3.390 0.453 1.00 93.75 77 GLN A C 1
ATOM 584 O O . GLN A 1 77 ? -15.791 -3.132 1.142 1.00 93.75 77 GLN A O 1
ATOM 589 N N . ALA A 1 78 ? -14.700 -4.523 -0.252 1.00 95.75 78 ALA A N 1
ATOM 590 C CA . ALA A 1 78 ? -15.738 -5.560 -0.256 1.00 95.75 78 ALA A CA 1
ATOM 591 C C . ALA A 1 78 ? -15.992 -6.167 1.139 1.00 95.75 78 ALA A C 1
ATOM 593 O O . ALA A 1 78 ? -17.070 -6.689 1.401 1.00 95.75 78 ALA A O 1
ATOM 594 N N . SER A 1 79 ? -15.005 -6.081 2.035 1.00 95.12 79 SER A N 1
ATOM 595 C CA . SER A 1 79 ? -15.072 -6.587 3.410 1.00 95.12 79 SER A CA 1
ATOM 596 C C . SER A 1 79 ? -15.365 -5.496 4.449 1.00 95.12 79 SER A C 1
ATOM 598 O O . SER A 1 79 ? -15.281 -5.771 5.647 1.00 95.12 79 SER A O 1
ATOM 600 N N . GLU A 1 80 ? -15.659 -4.259 4.030 1.00 94.44 80 GLU A N 1
ATOM 601 C CA . GLU A 1 80 ? -15.814 -3.088 4.914 1.00 94.44 80 GLU A CA 1
ATOM 602 C C . GLU A 1 80 ? -14.592 -2.839 5.828 1.00 94.44 80 GLU A C 1
ATOM 604 O O . GLU A 1 80 ? -14.702 -2.381 6.968 1.00 94.44 80 GLU A O 1
ATOM 609 N N . ALA A 1 81 ? -13.399 -3.175 5.341 1.00 95.56 81 ALA A N 1
ATOM 610 C CA . ALA A 1 81 ? -12.133 -2.940 6.018 1.00 95.56 81 ALA A CA 1
ATOM 611 C C . ALA A 1 81 ? -11.481 -1.636 5.534 1.00 95.56 81 ALA A C 1
ATOM 613 O O . ALA A 1 81 ? -11.658 -1.201 4.394 1.00 95.56 81 ALA A O 1
ATOM 614 N N . ARG A 1 82 ? -10.682 -1.017 6.404 1.00 93.69 82 ARG A N 1
ATOM 615 C CA . ARG A 1 82 ? -9.881 0.170 6.083 1.00 93.69 82 ARG A CA 1
ATOM 616 C C . ARG A 1 82 ? -8.453 -0.244 5.754 1.00 93.69 82 ARG A C 1
ATOM 618 O O . ARG A 1 82 ? -7.910 -1.134 6.401 1.00 93.69 82 ARG A O 1
ATOM 625 N N . VAL A 1 83 ? -7.853 0.424 4.772 1.00 94.62 83 VAL A N 1
ATOM 626 C CA . VAL A 1 83 ? -6.452 0.224 4.381 1.00 94.62 83 VAL A CA 1
ATOM 627 C C . VAL A 1 83 ? -5.644 1.461 4.754 1.00 94.62 83 VAL A C 1
ATOM 629 O O . VAL A 1 83 ? -6.060 2.581 4.456 1.00 94.62 83 VAL A O 1
ATOM 632 N N . GLY A 1 84 ? -4.495 1.255 5.387 1.00 93.25 84 GLY A N 1
ATOM 633 C CA . GLY A 1 84 ? -3.493 2.286 5.650 1.00 93.25 84 GLY A CA 1
ATOM 634 C C . GLY A 1 84 ? -2.076 1.738 5.493 1.00 93.25 84 GLY A C 1
ATOM 635 O O . GLY A 1 84 ? -1.908 0.594 5.089 1.00 93.25 84 GLY A O 1
ATOM 636 N N . HIS A 1 85 ? -1.064 2.531 5.829 1.00 92.12 85 HIS A N 1
ATOM 637 C CA . HIS A 1 85 ? 0.338 2.094 5.914 1.00 92.12 85 HIS A CA 1
ATOM 638 C C . HIS A 1 85 ? 0.926 2.463 7.278 1.00 92.12 85 HIS A C 1
ATOM 640 O O . HIS A 1 85 ? 0.437 3.386 7.930 1.00 92.12 85 HIS A O 1
ATOM 646 N N . LEU A 1 86 ? 1.987 1.790 7.723 1.00 88.94 86 LEU A N 1
ATOM 647 C CA . LEU A 1 86 ? 2.689 2.160 8.955 1.00 88.94 86 LEU A CA 1
ATOM 648 C C . LEU A 1 86 ? 4.120 2.560 8.622 1.00 88.94 86 LEU A C 1
ATOM 650 O O . LEU A 1 86 ? 4.860 1.786 8.031 1.00 88.94 86 LEU A O 1
ATOM 654 N N . ARG A 1 87 ? 4.537 3.745 9.063 1.00 84.00 87 ARG A N 1
ATOM 655 C CA . ARG A 1 87 ? 5.948 4.133 9.085 1.00 84.00 87 ARG A CA 1
ATOM 656 C C . ARG A 1 87 ? 6.235 4.877 10.377 1.00 84.00 87 ARG A C 1
ATOM 658 O O . ARG A 1 87 ? 5.538 5.838 10.704 1.00 84.00 87 ARG A O 1
ATOM 665 N N . THR A 1 88 ? 7.224 4.422 11.138 1.00 78.50 88 THR A N 1
ATOM 666 C CA . THR A 1 88 ? 7.665 5.138 12.339 1.00 78.50 88 THR A CA 1
ATOM 667 C C . THR A 1 88 ? 8.491 6.360 11.948 1.00 78.50 88 THR A C 1
ATOM 669 O O . THR A 1 88 ? 9.175 6.362 10.927 1.00 78.50 88 THR A O 1
ATOM 672 N N . TRP A 1 89 ? 8.443 7.415 12.767 1.00 66.31 89 TRP A N 1
ATOM 673 C CA . TRP A 1 89 ? 9.187 8.654 12.510 1.00 66.31 89 TRP A CA 1
ATOM 674 C C . TRP A 1 89 ? 10.697 8.434 12.343 1.00 66.31 89 TRP A C 1
ATOM 676 O O . TRP A 1 89 ? 11.315 9.058 11.487 1.00 66.31 89 TRP A O 1
ATOM 686 N N . SER A 1 90 ? 11.290 7.530 13.131 1.00 70.31 90 SER A N 1
ATOM 687 C CA . SER A 1 90 ? 12.713 7.184 13.023 1.00 70.31 90 SER A CA 1
ATOM 688 C C . SER A 1 90 ? 13.046 6.311 11.807 1.00 70.31 90 SER A C 1
ATOM 690 O O . SER A 1 90 ? 14.212 6.004 11.589 1.00 70.31 90 SER A O 1
ATOM 692 N N . GLY A 1 91 ? 12.049 5.891 11.018 1.00 66.94 91 GLY A N 1
ATOM 693 C CA . GLY A 1 91 ? 12.229 4.984 9.882 1.00 66.94 91 GLY A CA 1
ATOM 694 C C . GLY A 1 91 ? 12.571 3.544 10.277 1.00 66.94 91 GLY A C 1
ATOM 695 O O . GLY A 1 91 ? 12.760 2.709 9.404 1.00 66.94 91 GLY A O 1
ATOM 696 N N . GLU A 1 92 ? 12.629 3.234 11.575 1.00 74.31 92 GLU A N 1
ATOM 697 C CA . GLU A 1 92 ? 12.998 1.909 12.092 1.00 74.31 92 GLU A CA 1
ATOM 698 C C . GLU A 1 92 ? 12.009 0.803 11.716 1.00 74.31 92 GLU A C 1
ATOM 700 O O . GLU A 1 92 ? 12.375 -0.372 11.675 1.00 74.31 92 GLU A O 1
ATOM 705 N N . ARG A 1 93 ? 10.738 1.154 11.495 1.00 79.31 93 ARG A N 1
ATOM 706 C CA . ARG A 1 93 ? 9.710 0.190 11.121 1.00 79.31 93 ARG A CA 1
ATOM 707 C C . ARG A 1 93 ? 8.797 0.769 10.059 1.00 79.31 93 ARG A C 1
ATOM 709 O O . ARG A 1 93 ? 8.130 1.782 10.279 1.00 79.31 93 ARG A O 1
ATOM 716 N N . GLU A 1 94 ? 8.743 0.060 8.944 1.00 85.81 94 GLU A N 1
ATOM 717 C CA . GLU A 1 94 ? 7.824 0.287 7.842 1.00 85.81 94 GLU A CA 1
ATOM 718 C C . GLU A 1 94 ? 6.993 -0.983 7.633 1.00 85.81 94 GLU A C 1
ATOM 720 O O . GLU A 1 94 ? 7.493 -2.090 7.823 1.00 85.81 94 GLU A O 1
ATOM 725 N N . ILE A 1 95 ? 5.703 -0.802 7.361 1.00 90.19 95 ILE A N 1
ATOM 726 C CA . ILE A 1 95 ? 4.785 -1.840 6.895 1.00 90.19 95 ILE A CA 1
ATOM 727 C C . ILE A 1 95 ? 4.011 -1.221 5.739 1.00 90.19 95 ILE A C 1
ATOM 729 O O . ILE A 1 95 ? 3.354 -0.186 5.920 1.00 90.19 95 ILE A O 1
ATOM 733 N N . ASP A 1 96 ? 4.076 -1.861 4.575 1.00 90.44 96 ASP A N 1
ATOM 734 C CA . ASP A 1 96 ? 3.487 -1.333 3.344 1.00 90.44 96 ASP A CA 1
ATOM 735 C C . ASP A 1 96 ? 1.981 -1.135 3.453 1.00 90.44 96 ASP A C 1
ATOM 737 O O . ASP A 1 96 ? 1.472 -0.067 3.107 1.00 90.44 96 ASP A O 1
ATOM 741 N N . LEU A 1 97 ? 1.271 -2.147 3.963 1.00 94.56 97 LEU A N 1
ATOM 742 C CA . LEU A 1 97 ? -0.179 -2.120 4.097 1.00 94.56 97 LEU A CA 1
ATOM 743 C C . LEU A 1 97 ? -0.628 -2.666 5.453 1.00 94.56 97 LEU A C 1
ATOM 745 O O . LEU A 1 97 ? -0.194 -3.715 5.926 1.00 94.56 97 LEU A O 1
ATOM 749 N N . ILE A 1 98 ? -1.581 -1.964 6.047 1.00 94.81 98 ILE A N 1
ATOM 750 C CA . ILE A 1 98 ? -2.349 -2.382 7.210 1.00 94.81 98 ILE A CA 1
ATOM 751 C C . ILE A 1 98 ? -3.809 -2.461 6.783 1.00 94.81 98 ILE A C 1
ATOM 753 O O . ILE A 1 98 ? -4.372 -1.465 6.329 1.00 94.81 98 ILE A O 1
ATOM 757 N N . VAL A 1 99 ? -4.428 -3.626 6.954 1.00 95.94 99 VAL A N 1
ATOM 758 C CA . VAL A 1 99 ? -5.870 -3.821 6.773 1.00 95.94 99 VAL A CA 1
ATOM 759 C C . VAL A 1 99 ? -6.516 -3.948 8.148 1.00 95.94 99 VAL A C 1
ATOM 761 O O . VAL A 1 99 ? -6.173 -4.837 8.926 1.00 95.94 99 VAL A O 1
ATOM 764 N N . GLU A 1 100 ? -7.453 -3.059 8.456 1.00 95.00 100 GLU A N 1
ATOM 765 C CA . GLU A 1 100 ? -8.130 -2.992 9.752 1.00 95.00 100 GLU A CA 1
ATOM 766 C C . GLU A 1 100 ? -9.643 -3.175 9.592 1.00 95.00 100 GLU A C 1
ATOM 768 O O . GLU A 1 100 ? -10.294 -2.451 8.834 1.00 95.00 100 GLU A O 1
ATOM 773 N N . ARG A 1 101 ? -10.220 -4.109 10.358 1.00 93.88 101 ARG A N 1
ATOM 774 C CA . ARG A 1 101 ? -11.672 -4.326 10.445 1.00 93.88 101 ARG A CA 1
ATOM 775 C C . ARG A 1 101 ? -12.080 -4.660 11.878 1.00 93.88 101 ARG A C 1
ATOM 777 O O . ARG A 1 101 ? -11.701 -5.697 12.422 1.00 93.88 101 ARG A O 1
ATOM 784 N N . GLY A 1 102 ? -12.895 -3.804 12.495 1.00 89.44 102 GLY A N 1
ATOM 785 C CA . GLY A 1 102 ? -13.303 -3.971 13.893 1.00 89.44 102 GLY A CA 1
ATOM 786 C C . GLY A 1 102 ? -12.091 -3.993 14.832 1.00 89.44 102 GLY A C 1
ATOM 787 O O . GLY A 1 102 ? -11.385 -2.999 14.944 1.00 89.44 102 GLY A O 1
ATOM 788 N N . ARG A 1 103 ? -11.856 -5.127 15.505 1.00 87.69 103 ARG A N 1
ATOM 789 C CA . ARG A 1 103 ? -10.671 -5.354 16.362 1.00 87.69 103 ARG A CA 1
ATOM 790 C C . ARG A 1 103 ? -9.546 -6.131 15.666 1.00 87.69 103 ARG A C 1
ATOM 792 O O . ARG A 1 103 ? -8.505 -6.350 16.277 1.00 87.69 103 ARG A O 1
ATOM 799 N N . GLY A 1 104 ? -9.767 -6.586 14.433 1.00 91.62 104 GLY A N 1
ATOM 800 C CA . GLY A 1 104 ? -8.787 -7.331 13.651 1.00 91.62 104 GLY A CA 1
ATOM 801 C C . GLY A 1 104 ? -7.871 -6.395 12.873 1.00 91.62 104 GLY A C 1
ATOM 802 O O . GLY A 1 104 ? -8.344 -5.455 12.231 1.00 91.62 104 GLY A O 1
ATOM 803 N N . VAL A 1 105 ? -6.570 -6.680 12.915 1.00 94.44 105 VAL A N 1
ATOM 804 C CA . VAL A 1 105 ? -5.535 -5.962 12.166 1.00 94.44 105 VAL A CA 1
ATOM 805 C C . VAL A 1 105 ? -4.658 -6.980 11.447 1.00 94.44 105 VAL A C 1
ATOM 807 O O . VAL A 1 105 ? -4.164 -7.921 12.067 1.00 94.44 105 VAL A O 1
ATOM 810 N N . LEU A 1 106 ? -4.463 -6.779 10.147 1.00 95.38 106 LEU A N 1
ATOM 811 C CA . LEU A 1 106 ? -3.569 -7.561 9.301 1.00 95.38 106 LEU A CA 1
ATOM 812 C C . LEU A 1 106 ? -2.478 -6.644 8.746 1.00 95.38 106 LEU A C 1
ATOM 814 O O . LEU A 1 106 ? -2.779 -5.660 8.075 1.00 95.38 106 LEU A O 1
ATOM 818 N N . ALA A 1 107 ? -1.222 -6.988 9.013 1.00 95.06 107 ALA A N 1
ATOM 819 C CA . ALA A 1 107 ? -0.062 -6.352 8.403 1.00 95.06 107 ALA A CA 1
ATOM 820 C C . ALA A 1 107 ? 0.379 -7.140 7.167 1.00 95.06 107 ALA A C 1
ATOM 822 O O . ALA A 1 107 ? 0.496 -8.364 7.225 1.00 95.06 107 ALA A O 1
ATOM 823 N N . ILE A 1 108 ? 0.628 -6.434 6.067 1.00 95.31 108 ILE A N 1
ATOM 824 C CA . ILE A 1 108 ? 1.094 -7.000 4.805 1.00 95.31 108 ILE A CA 1
ATOM 825 C C . ILE A 1 108 ? 2.363 -6.254 4.405 1.00 95.31 108 ILE A C 1
ATOM 827 O O . ILE A 1 108 ? 2.358 -5.032 4.270 1.00 95.31 108 ILE A O 1
ATOM 831 N N . GLU A 1 109 ? 3.425 -7.024 4.197 1.00 93.94 109 GLU A N 1
ATOM 832 C CA . GLU A 1 109 ? 4.686 -6.558 3.630 1.00 93.94 109 GLU A CA 1
ATOM 833 C C . GLU A 1 109 ? 4.778 -7.052 2.187 1.00 93.94 109 GLU A C 1
ATOM 835 O O . GLU A 1 109 ? 4.603 -8.250 1.927 1.00 93.94 109 GLU A O 1
ATOM 840 N N . VAL A 1 110 ? 5.051 -6.153 1.245 1.00 91.50 110 VAL A N 1
ATOM 841 C CA . VAL A 1 110 ? 5.123 -6.497 -0.171 1.00 91.50 110 VAL A CA 1
ATOM 842 C C . VAL A 1 110 ? 6.571 -6.745 -0.557 1.00 91.50 110 VAL A C 1
ATOM 844 O O . VAL A 1 110 ? 7.417 -5.859 -0.536 1.00 91.50 110 VAL A O 1
ATOM 847 N N . LYS A 1 111 ? 6.866 -7.976 -0.973 1.00 89.69 111 LYS A N 1
ATOM 848 C CA . LYS A 1 111 ? 8.193 -8.344 -1.466 1.00 89.69 111 LYS A CA 1
ATOM 849 C C . LYS A 1 111 ? 8.106 -8.865 -2.882 1.00 89.69 111 LYS A C 1
ATOM 851 O O . LYS A 1 111 ? 7.313 -9.752 -3.182 1.00 89.69 111 LYS A O 1
ATOM 856 N N . LEU A 1 112 ? 8.970 -8.333 -3.735 1.00 84.06 112 LEU A N 1
ATOM 857 C CA . LEU A 1 112 ? 9.229 -8.892 -5.049 1.00 84.06 112 LEU A CA 1
ATOM 858 C C . LEU A 1 112 ? 10.533 -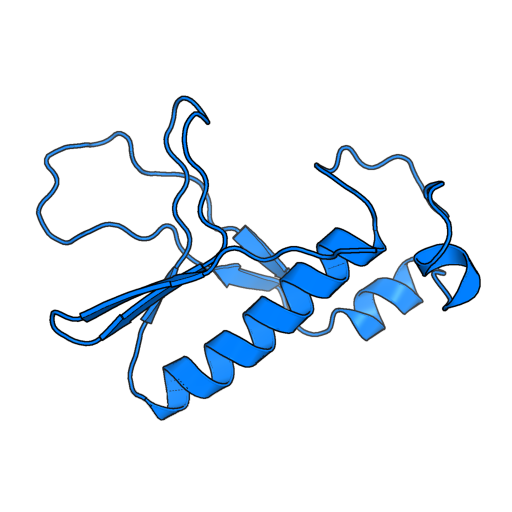9.686 -4.968 1.00 84.06 112 LEU A C 1
ATOM 860 O O . LEU A 1 112 ? 11.610 -9.109 -4.819 1.00 84.06 112 LEU A O 1
ATOM 864 N N . GLY A 1 113 ? 10.414 -11.010 -4.990 1.00 78.00 113 GLY A N 1
ATOM 865 C CA . GLY A 1 113 ? 11.561 -11.908 -4.973 1.00 78.00 113 GLY A CA 1
ATOM 866 C C . GLY A 1 113 ? 12.227 -12.041 -6.339 1.00 78.00 113 GLY A C 1
ATOM 867 O O . GLY A 1 113 ? 11.723 -11.571 -7.363 1.00 78.00 113 GLY A O 1
ATOM 868 N N . ARG A 1 114 ? 13.341 -12.763 -6.331 1.00 52.44 114 ARG A N 1
ATOM 869 C CA . ARG A 1 114 ? 13.740 -13.597 -7.455 1.00 52.44 114 ARG A CA 1
ATOM 870 C C . ARG A 1 114 ? 13.691 -15.044 -6.999 1.00 52.44 114 ARG A C 1
ATOM 872 O O . ARG A 1 114 ? 14.038 -15.265 -5.817 1.00 52.44 114 ARG A O 1
#

Solvent-accessible surface area (backbone atoms only — not comparable to full-atom values): 6966 Å² total; per-residue (Å²): 120,73,43,72,34,42,51,54,72,73,95,79,67,92,56,94,56,49,84,48,82,53,53,74,32,58,83,45,44,67,58,55,30,53,79,56,72,40,49,74,70,43,45,74,40,94,58,77,63,57,82,91,66,97,60,99,69,50,72,42,51,58,35,49,47,38,47,50,53,54,53,52,50,56,56,28,54,79,65,73,28,48,66,18,22,42,47,42,76,87,64,84,47,75,36,69,34,32,41,38,43,97,93,48,76,45,82,44,76,83,78,81,82,134

Nearest PDB structures (foldseek):
  6sce-assembly1_A  TM=5.281E-01  e=1.168E+00  Thermus thermophilus HB8

Secondary structure (DSSP, 8-state):
-EEEEPBP--TT---TT--PPPEEEES-HHHHHHHTT--HHHHTSSS-SSS----SS-HHHHHHHHHHHHHHHHHHHHTT-EEEEEE-TTSS-EEEEEEEETTEEEEE------